Protein AF-A0A3D2RQG7-F1 (afdb_monomer_lite)

Secondary structure (DSSP, 8-state):
-TTTS-S--GGG-SEEEETTTTEEEETTTTEEES-HHHHHTT--HHHHHTT-

Sequence (52 aa):
RKQQVGSGDRSAKIRTYNFPQGRVTDHRIKLTLHRLEEILDGALGELVEALR

Radius of gyration: 12.06 Å; chains: 1; bounding box: 22×22×32 Å

pLDDT: mean 87.87, std 7.71, range [64.94, 95.38]

Structure (mmCIF, N/CA/C/O backbone):
data_AF-A0A3D2RQG7-F1
#
_entry.id   AF-A0A3D2RQG7-F1
#
loop_
_atom_site.group_PDB
_atom_site.id
_atom_site.type_symbol
_atom_site.label_atom_id
_atom_site.label_alt_id
_atom_site.label_comp_id
_atom_site.label_asym_id
_atom_site.label_entity_id
_atom_site.label_seq_id
_atom_site.pdbx_PDB_ins_code
_atom_site.Cartn_x
_atom_site.Cartn_y
_atom_site.Cartn_z
_atom_site.occupancy
_atom_site.B_iso_or_equiv
_atom_site.auth_seq_id
_atom_site.auth_comp_id
_atom_site.auth_asym_id
_atom_site.auth_atom_id
_atom_site.pdbx_PDB_model_num
ATOM 1 N N . ARG A 1 1 ? -4.366 -1.398 -22.255 1.00 65.38 1 ARG A N 1
ATOM 2 C CA . ARG A 1 1 ? -3.736 -2.486 -21.458 1.00 65.38 1 ARG A CA 1
ATOM 3 C C . ARG A 1 1 ? -2.210 -2.390 -21.401 1.00 65.38 1 ARG A C 1
ATOM 5 O O . ARG A 1 1 ? -1.723 -2.147 -20.312 1.00 65.38 1 ARG A O 1
ATOM 12 N N . LYS A 1 2 ? -1.456 -2.501 -22.512 1.00 64.94 2 LYS A N 1
ATOM 13 C CA . LYS A 1 2 ? 0.029 -2.416 -22.481 1.00 64.94 2 LYS A CA 1
ATOM 14 C C . LYS A 1 2 ? 0.595 -1.105 -21.907 1.00 64.94 2 LYS A C 1
ATOM 16 O O . LYS A 1 2 ? 1.657 -1.133 -21.321 1.00 64.94 2 LYS A O 1
ATOM 21 N N . GLN A 1 3 ? -0.105 0.024 -22.045 1.00 74.81 3 GLN A N 1
ATOM 22 C CA . GLN A 1 3 ? 0.362 1.301 -21.477 1.00 74.81 3 GLN A CA 1
ATOM 23 C C . GLN A 1 3 ? 0.178 1.404 -19.951 1.00 74.81 3 GLN A C 1
ATOM 25 O O . GLN A 1 3 ? 0.888 2.157 -19.302 1.00 74.81 3 GLN A O 1
ATOM 30 N N . GLN A 1 4 ? -0.769 0.657 -19.373 1.00 74.88 4 GLN A N 1
ATOM 31 C CA . GLN A 1 4 ? -1.066 0.689 -17.931 1.00 74.88 4 GLN A CA 1
ATOM 32 C C . GLN A 1 4 ? -0.250 -0.341 -17.140 1.00 74.88 4 GLN A C 1
ATOM 34 O O . GLN A 1 4 ? -0.168 -0.261 -15.919 1.00 74.88 4 GLN A O 1
ATOM 39 N N . VAL A 1 5 ? 0.327 -1.324 -17.831 1.00 76.94 5 VAL A N 1
ATOM 40 C CA . VAL A 1 5 ? 1.137 -2.387 -17.241 1.00 76.94 5 VAL A CA 1
ATOM 41 C C . VAL A 1 5 ? 2.529 -2.260 -17.839 1.00 76.94 5 VAL A C 1
ATOM 43 O O . VAL A 1 5 ? 2.716 -2.552 -19.017 1.00 76.94 5 VAL A O 1
ATOM 46 N N . GLY A 1 6 ? 3.482 -1.772 -17.039 1.00 77.62 6 GLY A N 1
ATOM 47 C CA . GLY A 1 6 ? 4.881 -1.639 -17.449 1.00 77.62 6 GLY A CA 1
ATOM 48 C C . GLY A 1 6 ? 5.547 -2.989 -17.748 1.00 77.62 6 GLY A C 1
ATOM 49 O O . GLY A 1 6 ? 4.912 -4.041 -17.711 1.00 77.62 6 GLY A O 1
ATOM 50 N N . SER A 1 7 ? 6.860 -2.975 -17.984 1.00 82.31 7 SER A N 1
ATOM 51 C CA . SER A 1 7 ? 7.674 -4.153 -18.349 1.00 82.31 7 SER A CA 1
ATOM 52 C C . SER A 1 7 ? 7.720 -5.281 -17.303 1.00 82.31 7 SER A C 1
ATOM 54 O O . SER A 1 7 ? 8.368 -6.297 -17.531 1.00 82.31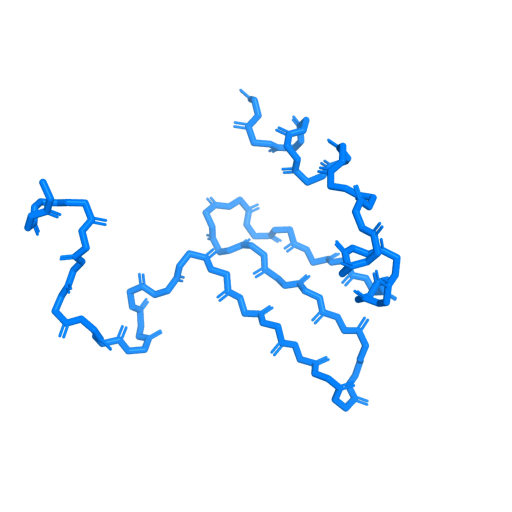 7 SER A O 1
ATOM 56 N N . GLY A 1 8 ? 7.050 -5.119 -16.159 1.00 79.69 8 GLY A N 1
ATOM 57 C CA . GLY A 1 8 ? 7.065 -6.072 -15.050 1.00 79.69 8 GLY A CA 1
ATOM 58 C C . GLY A 1 8 ? 8.284 -5.940 -14.138 1.00 79.69 8 GLY A C 1
ATOM 59 O O . GLY A 1 8 ? 8.421 -6.733 -13.204 1.00 79.69 8 GLY A O 1
ATOM 60 N N . ASP A 1 9 ? 9.145 -4.942 -14.368 1.00 82.94 9 ASP A N 1
ATOM 61 C CA . ASP A 1 9 ? 10.260 -4.667 -13.469 1.00 82.94 9 ASP A CA 1
ATOM 62 C C . ASP A 1 9 ? 9.753 -4.332 -12.055 1.00 82.94 9 ASP A C 1
ATOM 64 O O . ASP A 1 9 ? 8.748 -3.642 -11.858 1.00 82.94 9 ASP A O 1
ATOM 68 N N . ARG A 1 10 ? 10.461 -4.837 -11.043 1.00 74.06 10 ARG A N 1
ATOM 69 C CA . ARG A 1 10 ? 10.115 -4.661 -9.628 1.00 74.06 10 ARG A CA 1
ATOM 70 C C . ARG A 1 10 ? 10.184 -3.198 -9.204 1.00 74.06 10 ARG A C 1
ATOM 72 O O . ARG A 1 10 ? 9.447 -2.820 -8.297 1.00 74.06 10 ARG A O 1
ATOM 79 N N . SER A 1 11 ? 11.030 -2.404 -9.858 1.00 75.44 11 SER A N 1
ATOM 80 C CA . SER A 1 11 ? 11.178 -0.966 -9.613 1.00 75.44 11 SER A CA 1
ATOM 81 C C . SER A 1 11 ? 9.944 -0.155 -10.037 1.00 75.44 11 SER A C 1
ATOM 83 O O . SER A 1 11 ? 9.657 0.883 -9.453 1.00 75.44 11 SER A O 1
ATOM 85 N N . ALA A 1 12 ? 9.158 -0.665 -10.991 1.00 77.44 12 ALA A N 1
ATOM 86 C CA . ALA A 1 12 ? 7.970 -0.000 -11.521 1.00 77.44 12 ALA A CA 1
ATOM 87 C C . ALA A 1 12 ? 6.689 -0.287 -10.709 1.00 77.44 12 ALA A C 1
ATOM 89 O O . ALA A 1 12 ? 5.582 0.044 -11.141 1.00 77.44 12 ALA A O 1
ATOM 90 N N . LYS A 1 13 ? 6.799 -0.942 -9.544 1.00 83.19 13 LYS A N 1
ATOM 91 C CA . LYS A 1 13 ? 5.642 -1.296 -8.712 1.00 83.19 13 LYS A CA 1
ATOM 92 C C . LYS A 1 13 ? 5.075 -0.079 -7.986 1.00 83.19 13 LYS A C 1
ATOM 94 O O . LYS A 1 13 ? 5.760 0.578 -7.214 1.00 83.19 13 LYS A O 1
ATOM 99 N N . ILE A 1 14 ? 3.767 0.126 -8.128 1.00 90.31 14 ILE A N 1
ATOM 100 C CA . ILE A 1 14 ? 3.023 1.163 -7.399 1.00 90.31 14 ILE A CA 1
ATOM 101 C C . ILE A 1 14 ? 2.847 0.855 -5.904 1.00 90.31 14 ILE A C 1
AT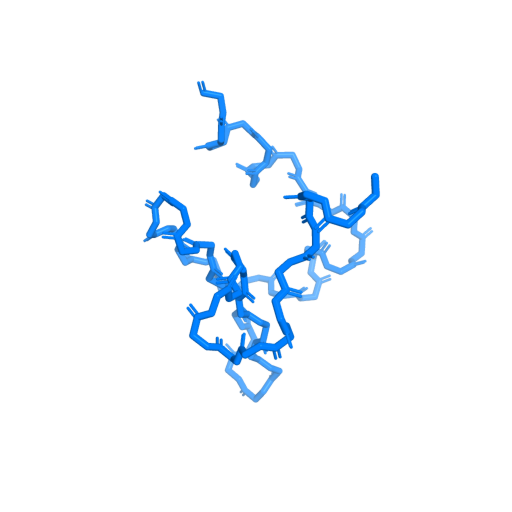OM 103 O O . ILE A 1 14 ? 2.655 1.775 -5.117 1.00 90.31 14 ILE A O 1
ATOM 107 N N . ARG A 1 15 ? 2.905 -0.421 -5.495 1.00 91.75 15 ARG A N 1
ATOM 108 C CA . ARG A 1 15 ? 2.721 -0.861 -4.103 1.00 91.75 15 ARG A CA 1
ATOM 109 C C . ARG A 1 15 ? 3.607 -2.057 -3.756 1.00 91.75 15 ARG A C 1
ATOM 111 O O . ARG A 1 15 ? 3.818 -2.937 -4.593 1.00 91.75 15 ARG A O 1
ATOM 118 N N . THR A 1 16 ? 4.047 -2.120 -2.502 1.00 92.94 16 THR A N 1
ATOM 119 C CA . THR A 1 16 ? 4.720 -3.278 -1.899 1.00 92.94 16 THR A CA 1
ATOM 120 C C . THR A 1 16 ? 3.898 -3.797 -0.724 1.00 92.94 16 THR A C 1
ATOM 122 O O . THR A 1 16 ? 3.593 -3.038 0.188 1.00 92.94 16 THR A O 1
ATOM 125 N N . TYR A 1 17 ? 3.597 -5.096 -0.719 1.00 93.44 17 TYR A N 1
ATOM 126 C CA . TYR A 1 17 ? 2.980 -5.808 0.402 1.00 93.44 17 TYR A CA 1
ATOM 127 C C . TYR A 1 17 ? 4.058 -6.642 1.099 1.00 93.44 17 TYR A C 1
ATOM 129 O O .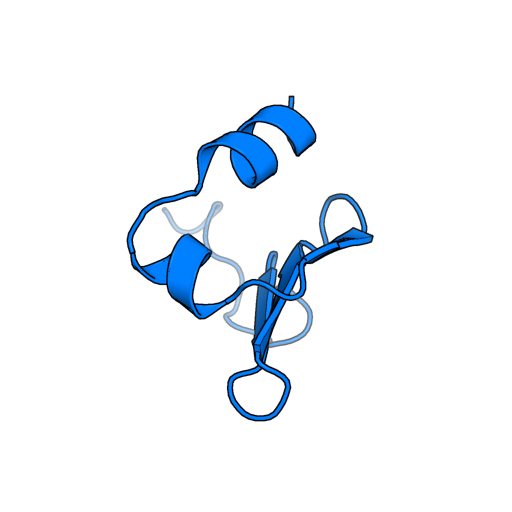 TYR A 1 17 ? 4.741 -7.436 0.451 1.00 93.44 17 TYR A O 1
ATOM 137 N N . ASN A 1 18 ? 4.252 -6.436 2.398 1.00 94.69 18 ASN A N 1
ATOM 138 C CA . ASN A 1 18 ? 5.283 -7.086 3.197 1.00 94.69 18 ASN A CA 1
ATOM 139 C C . ASN A 1 18 ? 4.623 -7.893 4.316 1.00 94.69 18 ASN A C 1
ATOM 141 O O . ASN A 1 18 ? 4.281 -7.347 5.364 1.00 94.69 18 ASN A O 1
ATOM 145 N N . PHE A 1 19 ? 4.458 -9.193 4.066 1.00 93.44 19 PHE A N 1
ATOM 146 C CA . PHE A 1 19 ? 3.790 -10.123 4.975 1.00 93.44 19 PHE A CA 1
ATOM 147 C C . PHE A 1 19 ? 4.529 -10.317 6.308 1.00 93.44 19 PHE A C 1
ATOM 149 O O . PHE A 1 19 ? 3.881 -10.161 7.337 1.00 93.44 19 PHE A O 1
ATOM 156 N N . PRO A 1 20 ? 5.861 -10.549 6.349 1.00 95.38 20 PRO A N 1
ATOM 157 C CA . PRO A 1 20 ? 6.570 -10.717 7.622 1.00 95.38 20 PRO A CA 1
ATOM 158 C C . PRO A 1 20 ? 6.451 -9.526 8.579 1.00 95.38 20 PRO A C 1
ATOM 160 O O . PRO A 1 20 ? 6.561 -9.693 9.787 1.00 95.38 20 PRO A O 1
ATOM 163 N N . GLN A 1 21 ? 6.272 -8.317 8.041 1.00 92.25 21 GLN A N 1
ATOM 164 C CA . GLN A 1 21 ? 6.193 -7.078 8.821 1.00 92.25 21 GLN A CA 1
ATOM 165 C C . GLN A 1 21 ? 4.782 -6.475 8.831 1.00 92.25 21 GLN A C 1
ATOM 167 O O . GLN A 1 21 ? 4.623 -5.332 9.259 1.00 92.25 21 GLN A O 1
ATOM 172 N N . GLY A 1 22 ? 3.785 -7.208 8.320 1.00 94.25 22 GLY A N 1
ATOM 173 C CA . GLY A 1 22 ? 2.377 -6.816 8.335 1.00 94.25 22 GLY A CA 1
ATOM 174 C C . GLY A 1 22 ? 2.086 -5.447 7.718 1.00 94.25 22 GLY A C 1
ATOM 175 O O . GLY A 1 22 ? 1.148 -4.779 8.149 1.00 94.25 22 GLY A O 1
ATOM 176 N N . ARG A 1 23 ? 2.871 -4.990 6.729 1.00 95.00 23 ARG A N 1
ATOM 177 C CA . ARG A 1 23 ? 2.714 -3.640 6.159 1.00 95.00 23 ARG A CA 1
ATOM 178 C C . ARG A 1 23 ? 2.480 -3.605 4.659 1.00 95.00 23 ARG A C 1
ATOM 180 O O . ARG A 1 23 ? 2.961 -4.457 3.912 1.00 95.00 23 ARG A O 1
ATOM 187 N N . VAL A 1 24 ? 1.816 -2.545 4.218 1.00 94.19 24 VAL A N 1
ATOM 188 C CA . VAL A 1 24 ? 1.691 -2.156 2.814 1.00 94.19 24 VAL A CA 1
ATOM 189 C C . VAL A 1 24 ? 2.278 -0.761 2.619 1.00 94.19 24 VAL A C 1
ATOM 191 O O . VAL A 1 24 ? 2.044 0.138 3.421 1.00 94.19 24 VAL A O 1
ATOM 194 N N . THR A 1 25 ? 3.044 -0.579 1.549 1.00 94.12 25 THR A N 1
ATOM 195 C CA . THR A 1 25 ? 3.601 0.717 1.149 1.00 94.12 25 THR A CA 1
ATOM 196 C C . THR A 1 25 ? 3.103 1.065 -0.249 1.00 94.12 25 THR A C 1
ATOM 198 O O . THR A 1 25 ? 3.277 0.264 -1.167 1.00 94.12 25 THR A O 1
ATOM 201 N N . ASP A 1 26 ? 2.500 2.242 -0.427 1.00 93.56 26 ASP A N 1
ATOM 202 C CA . ASP A 1 26 ? 2.167 2.815 -1.736 1.00 93.56 26 ASP A CA 1
ATOM 203 C C . ASP A 1 26 ? 3.258 3.804 -2.156 1.00 93.56 26 ASP A C 1
ATOM 205 O O . ASP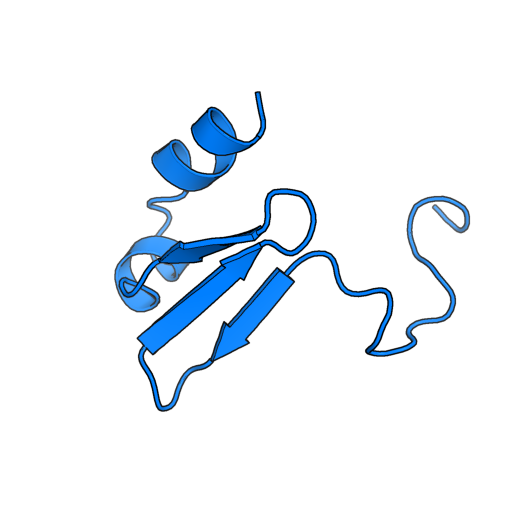 A 1 26 ? 3.477 4.827 -1.509 1.00 93.56 26 ASP A O 1
ATOM 209 N N . HIS A 1 27 ? 3.962 3.490 -3.243 1.00 91.56 27 HIS A N 1
ATOM 210 C CA . HIS A 1 27 ? 5.113 4.267 -3.715 1.00 91.56 27 HIS A CA 1
ATOM 211 C C . HIS A 1 27 ? 4.715 5.534 -4.466 1.00 91.56 27 HIS A C 1
ATOM 213 O O . HIS A 1 27 ? 5.549 6.421 -4.622 1.00 91.56 27 HIS A O 1
ATOM 219 N N . ARG A 1 28 ? 3.456 5.656 -4.908 1.00 90.19 28 ARG A N 1
ATOM 220 C CA . ARG A 1 28 ? 2.984 6.857 -5.618 1.00 90.19 28 ARG A CA 1
ATOM 221 C C . ARG A 1 28 ? 2.914 8.062 -4.685 1.00 90.19 28 ARG A C 1
ATOM 223 O O . ARG A 1 28 ? 3.233 9.167 -5.101 1.00 90.19 28 ARG A O 1
ATOM 230 N N . ILE A 1 29 ? 2.541 7.816 -3.429 1.00 92.06 29 ILE A N 1
ATOM 231 C CA . ILE A 1 29 ? 2.360 8.834 -2.379 1.00 92.06 29 ILE A CA 1
ATOM 232 C C . ILE A 1 29 ? 3.300 8.646 -1.179 1.00 92.06 29 ILE A C 1
ATOM 234 O O . ILE A 1 29 ? 3.260 9.426 -0.235 1.00 92.06 29 ILE A O 1
ATOM 238 N N . LYS A 1 30 ? 4.160 7.617 -1.203 1.00 91.56 30 LYS A N 1
ATOM 239 C CA . LYS A 1 30 ? 5.077 7.237 -0.109 1.00 91.56 30 LYS A CA 1
ATOM 240 C C . LYS A 1 30 ? 4.368 6.944 1.226 1.00 91.56 30 LYS A C 1
ATOM 242 O O . LYS A 1 30 ? 4.967 7.086 2.290 1.00 91.56 30 LYS A O 1
ATOM 247 N N . LEU A 1 31 ? 3.115 6.491 1.178 1.00 92.56 31 LEU A N 1
ATOM 248 C CA . LEU A 1 31 ? 2.340 6.096 2.357 1.00 92.56 31 LEU A CA 1
ATOM 249 C C . LEU A 1 31 ? 2.713 4.674 2.779 1.00 92.56 31 LEU A C 1
ATOM 251 O O . LEU A 1 31 ? 2.783 3.779 1.939 1.00 92.56 31 LEU A O 1
ATOM 255 N N . THR A 1 32 ? 2.904 4.450 4.077 1.00 93.75 32 THR A N 1
ATOM 256 C CA . THR A 1 32 ? 3.092 3.111 4.650 1.00 93.75 32 THR A CA 1
ATOM 257 C C . THR A 1 32 ? 2.073 2.869 5.754 1.00 93.75 32 THR A C 1
ATOM 259 O O . THR A 1 32 ? 1.973 3.668 6.678 1.00 93.75 32 THR A O 1
ATOM 262 N N . LEU A 1 33 ? 1.346 1.756 5.666 1.00 93.19 33 LEU A N 1
ATOM 263 C CA . LEU A 1 33 ? 0.352 1.325 6.647 1.00 93.19 33 LEU A CA 1
ATOM 264 C C . LEU A 1 33 ? 0.758 -0.026 7.232 1.00 93.19 33 LEU A C 1
ATOM 266 O O . LEU A 1 33 ? 1.119 -0.939 6.492 1.00 93.19 33 LEU A O 1
ATOM 270 N N . HIS A 1 34 ? 0.659 -0.169 8.550 1.00 94.06 34 HIS A N 1
ATOM 271 C CA . HIS A 1 34 ? 1.054 -1.369 9.303 1.00 94.06 34 HIS A CA 1
ATOM 272 C C . HIS A 1 34 ? -0.131 -2.296 9.626 1.00 94.06 34 HIS A C 1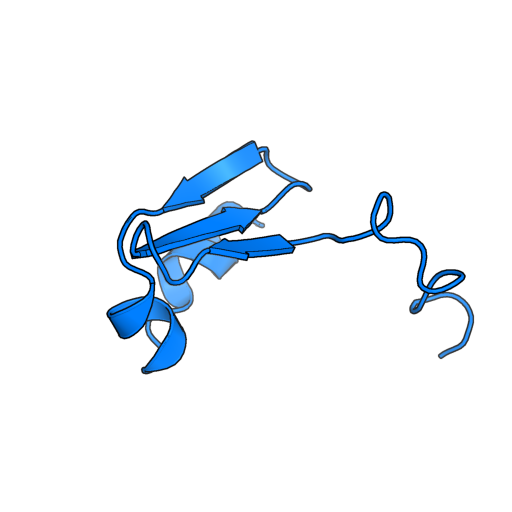
ATOM 274 O O . HIS A 1 34 ? -0.159 -2.928 10.675 1.00 94.06 34 HIS A O 1
ATOM 280 N N . ARG A 1 35 ? -1.135 -2.333 8.743 1.00 92.31 35 ARG A N 1
ATOM 281 C CA . ARG A 1 35 ? -2.402 -3.062 8.941 1.00 92.31 35 ARG A CA 1
ATOM 282 C C . ARG A 1 35 ? -2.712 -3.962 7.745 1.00 92.31 35 ARG A C 1
ATOM 284 O O . ARG A 1 35 ? -3.765 -3.870 7.126 1.00 92.31 35 ARG A O 1
ATOM 291 N N . LEU A 1 36 ? -1.732 -4.767 7.330 1.00 93.44 36 LEU A N 1
ATOM 292 C CA . LEU A 1 36 ? -1.840 -5.561 6.102 1.00 93.44 36 LEU A CA 1
ATOM 293 C C . LEU A 1 36 ? -3.072 -6.477 6.086 1.00 93.44 36 LEU A C 1
ATOM 295 O O . LEU A 1 36 ? -3.718 -6.553 5.051 1.00 93.44 36 LEU A O 1
ATOM 299 N N . GLU A 1 37 ? -3.403 -7.136 7.196 1.00 93.00 37 GLU A N 1
ATOM 300 C CA . GLU A 1 37 ? -4.560 -8.041 7.262 1.00 93.00 37 GLU A CA 1
ATOM 301 C C . GLU A 1 37 ? -5.876 -7.299 7.003 1.00 93.00 37 GLU A C 1
ATOM 303 O O . GLU A 1 37 ? -6.592 -7.651 6.075 1.00 93.00 37 GLU A O 1
ATOM 308 N N . GLU A 1 38 ? -6.123 -6.181 7.692 1.00 93.19 38 GLU A N 1
ATOM 309 C CA . GLU A 1 38 ? -7.315 -5.346 7.469 1.00 93.19 38 GLU A CA 1
ATOM 310 C C . GLU A 1 38 ? -7.431 -4.865 6.013 1.00 93.19 38 GLU A C 1
ATOM 312 O O . GLU A 1 38 ? -8.510 -4.822 5.421 1.00 93.19 38 GLU A O 1
ATOM 317 N N . ILE A 1 39 ? -6.296 -4.497 5.415 1.00 92.56 39 ILE A N 1
ATOM 318 C CA . ILE A 1 39 ? -6.215 -4.036 4.024 1.00 92.56 39 ILE A CA 1
ATOM 319 C C . ILE A 1 39 ? -6.592 -5.170 3.064 1.00 92.56 39 ILE A C 1
ATOM 321 O O . ILE A 1 39 ? -7.254 -4.921 2.054 1.00 92.56 39 ILE A O 1
ATOM 325 N N . LEU A 1 40 ? -6.154 -6.396 3.360 1.00 92.06 40 LEU A N 1
ATOM 326 C CA . LEU A 1 40 ? -6.477 -7.592 2.582 1.00 92.06 40 LEU A CA 1
ATOM 327 C C . LEU A 1 40 ? -7.939 -8.018 2.769 1.00 92.06 40 LEU A C 1
ATOM 329 O O . LEU A 1 40 ? -8.550 -8.460 1.799 1.00 92.06 40 LEU A O 1
ATOM 333 N N . ASP A 1 41 ? -8.512 -7.784 3.949 1.00 94.81 41 ASP A N 1
ATOM 334 C CA . ASP A 1 41 ? -9.926 -8.030 4.267 1.00 94.81 41 ASP A CA 1
ATOM 335 C C . ASP A 1 41 ? -10.879 -6.969 3.683 1.00 94.81 41 ASP A C 1
ATOM 337 O O . ASP A 1 41 ? -12.100 -7.088 3.786 1.00 94.81 41 ASP A O 1
ATOM 341 N N . GLY A 1 42 ? -10.343 -5.943 3.014 1.00 91.75 42 GLY A N 1
ATOM 342 C CA . GLY A 1 42 ? -11.122 -4.973 2.241 1.00 91.75 42 GLY A CA 1
ATOM 343 C C . GLY A 1 42 ? -11.190 -3.565 2.831 1.00 91.75 42 GLY A C 1
ATOM 344 O O . GLY A 1 42 ? -11.857 -2.707 2.248 1.00 91.75 42 GLY A O 1
ATOM 345 N N . ALA A 1 43 ? -10.465 -3.267 3.915 1.00 92.44 43 ALA A N 1
ATOM 346 C CA . ALA A 1 43 ? -10.363 -1.925 4.501 1.00 92.44 43 ALA A CA 1
ATOM 347 C C . ALA A 1 43 ? -9.480 -0.971 3.658 1.00 92.44 43 ALA A C 1
ATOM 349 O O . ALA A 1 43 ? -8.514 -0.373 4.132 1.00 92.44 43 ALA A O 1
ATOM 350 N N . LEU A 1 44 ? -9.808 -0.816 2.371 1.00 89.38 44 LEU A N 1
ATOM 351 C CA . LEU A 1 44 ? -9.053 -0.020 1.396 1.00 89.38 44 LEU A CA 1
ATOM 352 C C . LEU A 1 44 ? -9.382 1.477 1.419 1.00 89.38 44 LEU A C 1
ATOM 354 O O . LEU A 1 44 ? -8.694 2.242 0.746 1.00 89.38 44 LEU A O 1
ATOM 358 N N . GLY A 1 45 ? -10.407 1.898 2.167 1.00 89.94 45 GLY A N 1
ATOM 359 C CA . GLY A 1 45 ? -10.912 3.276 2.162 1.00 89.94 45 GLY A CA 1
ATOM 360 C C . GLY A 1 45 ? -9.818 4.312 2.412 1.00 89.94 45 GLY A C 1
ATOM 361 O O . GLY A 1 45 ? -9.621 5.203 1.595 1.00 89.94 45 GLY A O 1
ATOM 362 N N . GLU A 1 46 ? -9.024 4.129 3.466 1.00 85.62 46 GLU A N 1
ATOM 363 C CA . GLU A 1 46 ? -7.919 5.039 3.802 1.00 85.62 46 GLU A CA 1
ATOM 364 C C . GLU A 1 46 ? -6.864 5.129 2.692 1.00 85.62 46 GLU A C 1
ATOM 366 O O . GLU A 1 46 ? -6.338 6.199 2.400 1.00 85.62 46 GLU A O 1
ATOM 371 N N . LEU A 1 47 ? -6.588 4.010 2.023 1.00 86.69 47 LEU A N 1
ATOM 372 C CA . LEU A 1 47 ? -5.590 3.934 0.960 1.00 86.69 47 LEU A CA 1
ATOM 373 C C . LEU A 1 47 ? -6.088 4.607 -0.328 1.00 86.69 47 LEU A C 1
ATOM 375 O O . LEU A 1 47 ? -5.287 5.142 -1.087 1.00 86.69 47 LEU A O 1
ATOM 379 N N . VAL A 1 48 ? -7.399 4.574 -0.584 1.00 89.69 48 VAL A N 1
ATOM 380 C CA . VAL A 1 48 ? -8.033 5.260 -1.720 1.00 89.69 48 VAL A CA 1
ATOM 381 C C . VAL A 1 48 ? -8.179 6.754 -1.449 1.00 89.69 48 VAL A C 1
ATOM 383 O O . VAL A 1 48 ? -7.861 7.544 -2.331 1.00 89.69 48 VAL A O 1
ATOM 386 N N . GLU A 1 49 ? -8.599 7.150 -0.246 1.00 90.81 49 GLU A N 1
ATOM 387 C CA . GLU A 1 49 ? -8.690 8.566 0.133 1.00 90.81 49 GLU A CA 1
ATOM 388 C C . GLU A 1 49 ? -7.317 9.243 0.122 1.00 90.81 49 GLU A C 1
ATOM 390 O O . GLU A 1 49 ? -7.196 10.356 -0.370 1.00 90.81 49 GLU A O 1
ATOM 395 N N . ALA A 1 50 ? -6.254 8.555 0.549 1.00 89.06 50 ALA A N 1
ATOM 396 C CA . ALA A 1 50 ? -4.896 9.095 0.474 1.00 89.06 50 ALA A CA 1
ATOM 397 C C . ALA A 1 50 ? -4.361 9.275 -0.966 1.00 89.06 50 ALA A C 1
ATOM 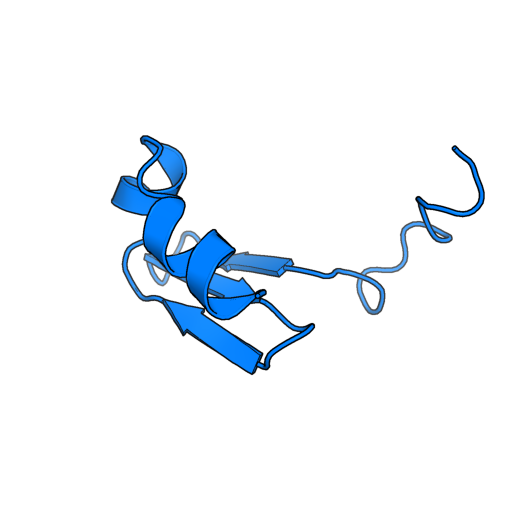399 O O . ALA A 1 50 ? -3.303 9.874 -1.151 1.00 89.06 50 ALA A O 1
ATOM 400 N N . LEU A 1 51 ? -5.043 8.718 -1.976 1.00 86.81 51 LEU A N 1
ATOM 401 C CA . LEU A 1 51 ? -4.700 8.844 -3.399 1.00 86.81 51 LEU A CA 1
ATOM 402 C C . LEU A 1 51 ? -5.545 9.885 -4.144 1.00 86.81 51 LEU A C 1
ATOM 404 O O . LEU A 1 51 ? -5.277 10.106 -5.328 1.00 86.81 51 LEU A O 1
ATOM 408 N N . ARG A 1 52 ? -6.572 10.453 -3.500 1.00 81.88 52 ARG A N 1
ATOM 409 C CA . ARG A 1 52 ? -7.263 11.637 -4.018 1.00 81.88 52 ARG A CA 1
ATOM 410 C C . ARG A 1 52 ? -6.349 12.853 -3.957 1.00 81.88 52 ARG A C 1
ATOM 412 O O . ARG A 1 52 ? -6.452 13.657 -4.907 1.00 81.88 52 ARG A O 1
#

Foldseek 3Di:
DDVVDDPPDPVPDQKDQDDVQCWIAGPVQRDIDNNNVVVVVPVCVVVVVSVD